Protein AF-A0A968D451-F1 (afdb_monomer)

Mean predicted aligned error: 7.47 Å

pLDDT: mean 92.35, std 4.15, range [74.88, 97.44]

Solvent-accessible surface area (backbone atoms only — not comparable to full-atom values): 7384 Å² total; per-residue (Å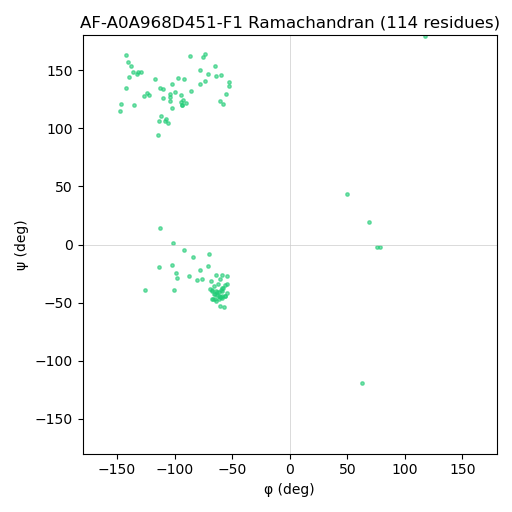²): 114,45,82,44,72,54,100,75,72,73,53,26,41,37,40,72,46,76,56,96,88,45,78,47,77,47,77,44,47,61,66,52,70,68,30,72,67,44,44,54,51,50,53,54,47,63,66,52,70,78,68,58,50,92,89,30,66,43,75,60,93,92,48,72,47,78,40,87,44,70,67,55,43,51,54,50,52,54,52,58,67,48,60,93,61,86,87,82,81,81,88,51,76,86,76,47,56,73,67,58,42,36,59,58,61,63,36,84,90,60,35,82,84,82,90,130

Secondary structure (DSSP, 8-state):
-EEE--SSS--EEEEEEEETTEEEEEEEEHHHHTSHHHHHHHHHHHHHHTTS-TT-EEEETTEEEE-SSHHHHHHHHHHHHHTTPPP---SSGGGS-HHHHIIIII-TTT--PPP-

Radius of gyration: 24.99 Å; Cα contacts (8 Å, |Δi|>4): 95; chains: 1; bounding box: 54×33×64 Å

Structure (mmCIF, N/CA/C/O backbone):
data_AF-A0A968D451-F1
#
_entry.id   AF-A0A968D451-F1
#
loop_
_atom_site.group_PDB
_atom_site.id
_atom_site.type_symbol
_atom_site.label_atom_id
_atom_site.label_alt_id
_atom_site.label_comp_id
_atom_site.label_asym_id
_atom_site.label_entity_id
_atom_site.label_seq_id
_atom_site.pdbx_PDB_ins_code
_atom_site.Cartn_x
_atom_site.Cartn_y
_atom_site.Cartn_z
_atom_site.occupancy
_atom_site.B_iso_or_equiv
_atom_site.auth_seq_id
_atom_site.auth_comp_id
_atom_site.auth_asym_id
_atom_site.auth_atom_id
_atom_site.pdbx_PDB_model_num
ATOM 1 N N . VAL A 1 1 ? 10.259 5.153 -24.701 1.00 85.31 1 VAL A N 1
ATOM 2 C CA . VAL A 1 1 ? 10.885 3.852 -24.371 1.00 85.31 1 VAL A CA 1
ATOM 3 C C . VAL A 1 1 ? 11.478 3.306 -25.651 1.00 85.31 1 VAL A C 1
ATOM 5 O O . VAL A 1 1 ? 10.770 3.319 -26.651 1.00 85.31 1 VAL A O 1
ATOM 8 N N . ALA A 1 2 ? 12.743 2.903 -25.638 1.00 88.56 2 ALA A N 1
ATOM 9 C CA . ALA A 1 2 ? 13.435 2.324 -26.787 1.00 88.56 2 ALA A CA 1
ATOM 10 C C . ALA A 1 2 ? 14.112 1.008 -26.382 1.00 88.56 2 ALA A C 1
ATOM 12 O O . ALA A 1 2 ? 14.515 0.857 -25.230 1.00 88.56 2 ALA A O 1
ATOM 13 N N . LEU A 1 3 ? 14.208 0.059 -27.314 1.00 88.62 3 LEU A N 1
ATOM 14 C CA . LEU A 1 3 ? 15.050 -1.125 -27.164 1.00 88.62 3 LEU A CA 1
ATOM 15 C C . LEU A 1 3 ? 16.397 -0.812 -27.809 1.00 88.62 3 LEU A C 1
ATOM 17 O O . LEU A 1 3 ? 16.451 -0.518 -29.001 1.00 88.62 3 LEU A O 1
ATOM 21 N N . GLU A 1 4 ? 17.464 -0.880 -27.027 1.00 88.81 4 GLU A N 1
ATOM 22 C CA . GLU A 1 4 ? 18.824 -0.654 -27.497 1.00 88.81 4 GLU A CA 1
ATOM 23 C C . GLU A 1 4 ? 19.613 -1.958 -27.431 1.00 88.81 4 GLU A C 1
ATOM 25 O O . GLU A 1 4 ? 19.554 -2.700 -26.449 1.00 88.81 4 GLU A O 1
ATOM 30 N N . THR A 1 5 ? 20.349 -2.238 -28.501 1.00 84.69 5 THR A N 1
ATOM 31 C CA . THR A 1 5 ? 21.298 -3.351 -28.594 1.00 84.69 5 THR A CA 1
ATOM 32 C C . THR A 1 5 ? 22.686 -2.732 -28.719 1.00 84.69 5 THR A C 1
ATOM 34 O O . THR A 1 5 ? 23.045 -2.311 -29.816 1.00 84.69 5 THR A O 1
ATOM 37 N N . PRO A 1 6 ? 23.417 -2.551 -27.604 1.00 80.31 6 PRO A N 1
ATOM 38 C CA . PRO A 1 6 ? 24.760 -1.985 -27.659 1.00 80.31 6 PRO A CA 1
ATOM 39 C C . PRO A 1 6 ? 25.712 -2.919 -28.421 1.00 80.31 6 PRO A C 1
ATOM 41 O O . PRO A 1 6 ? 25.505 -4.132 -28.440 1.00 80.31 6 PRO A O 1
ATOM 44 N N . ASP A 1 7 ? 26.76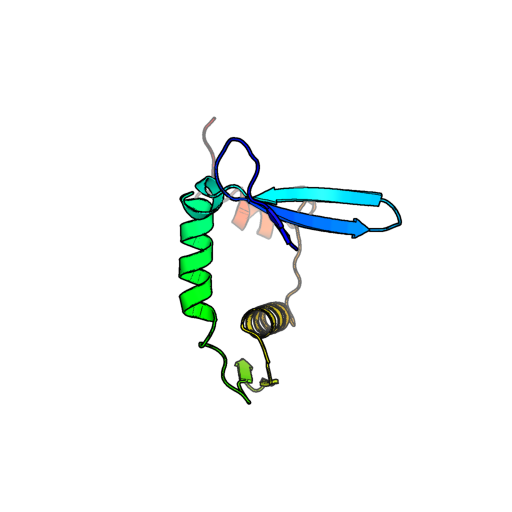2 -2.353 -29.025 1.00 79.12 7 ASP A N 1
ATOM 45 C CA . ASP A 1 7 ? 27.776 -3.109 -29.784 1.00 79.12 7 ASP A CA 1
ATOM 46 C C . ASP A 1 7 ? 28.478 -4.180 -28.926 1.00 79.12 7 ASP A C 1
ATOM 48 O O . ASP A 1 7 ? 28.945 -5.197 -29.438 1.00 79.12 7 ASP A O 1
ATOM 52 N N . GLU A 1 8 ? 28.518 -3.965 -27.608 1.00 74.88 8 GLU A N 1
ATOM 53 C CA . GLU A 1 8 ? 29.042 -4.895 -26.614 1.00 74.88 8 GLU A CA 1
ATOM 54 C C . GLU A 1 8 ? 28.070 -4.961 -25.418 1.00 74.88 8 GLU A C 1
ATOM 56 O O . GLU A 1 8 ? 27.787 -3.946 -24.775 1.00 74.88 8 GLU A O 1
ATOM 61 N N . GLY A 1 9 ? 27.533 -6.152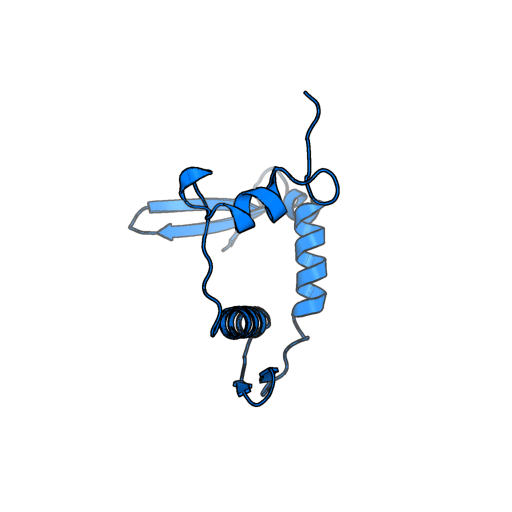 -25.123 1.00 75.06 9 GLY A N 1
ATOM 62 C CA . GLY A 1 9 ? 26.625 -6.400 -23.994 1.00 75.06 9 GLY A CA 1
ATOM 63 C C . GLY A 1 9 ? 25.218 -6.874 -24.378 1.00 75.06 9 GLY A C 1
ATOM 64 O O . GLY A 1 9 ? 24.889 -7.060 -25.547 1.00 75.06 9 GLY A O 1
ATOM 65 N N . ASP A 1 10 ? 24.386 -7.106 -23.360 1.00 85.56 10 ASP A N 1
ATOM 66 C CA . ASP A 1 10 ? 23.015 -7.587 -23.545 1.00 85.56 10 ASP A CA 1
ATOM 67 C C . ASP A 1 10 ? 22.057 -6.461 -23.982 1.00 85.56 10 ASP A C 1
ATOM 69 O O . ASP A 1 10 ? 22.225 -5.308 -23.564 1.00 85.56 10 ASP A O 1
ATOM 73 N N . PRO A 1 11 ? 20.992 -6.785 -24.744 1.00 88.94 11 PRO A N 1
ATOM 74 C CA . PRO A 1 11 ? 19.923 -5.843 -25.056 1.00 88.94 11 PRO A CA 1
ATOM 75 C C . PRO A 1 11 ? 19.332 -5.202 -23.795 1.00 88.94 11 PRO A C 1
ATOM 77 O O . PRO A 1 11 ? 19.084 -5.876 -22.788 1.00 88.94 11 PRO A O 1
ATOM 80 N N . GLN A 1 12 ? 19.048 -3.905 -23.872 1.00 92.62 12 GLN A N 1
ATOM 81 C CA . GLN A 1 12 ? 18.501 -3.125 -22.765 1.00 92.62 12 GLN A CA 1
ATOM 82 C C . GLN A 1 12 ? 17.304 -2.284 -23.202 1.00 92.62 12 GLN A C 1
ATOM 84 O O . GLN A 1 12 ? 17.226 -1.805 -24.332 1.00 92.62 12 GLN A O 1
ATOM 89 N N . ILE A 1 13 ? 16.368 -2.069 -22.281 1.00 95.00 13 ILE A N 1
ATOM 90 C CA . ILE A 1 13 ? 15.262 -1.133 -22.484 1.00 95.00 13 ILE A CA 1
ATOM 91 C C . ILE A 1 13 ? 15.648 0.210 -21.881 1.00 95.00 13 ILE A C 1
ATOM 93 O O . ILE A 1 13 ? 15.903 0.305 -20.684 1.00 95.00 13 ILE A O 1
ATOM 97 N N . VAL A 1 14 ? 15.635 1.261 -22.692 1.00 93.94 14 VAL A N 1
ATOM 98 C CA . VAL A 1 14 ? 15.942 2.623 -22.261 1.00 93.94 14 VAL A CA 1
ATOM 99 C C . VAL A 1 14 ? 14.663 3.440 -22.126 1.00 93.94 14 VAL A C 1
ATOM 101 O O . VAL A 1 14 ? 13.850 3.580 -23.047 1.00 93.94 14 VAL A O 1
ATOM 104 N N . ILE A 1 15 ? 14.470 3.984 -20.929 1.00 94.88 15 ILE A N 1
ATOM 105 C CA . ILE A 1 15 ? 13.322 4.796 -20.544 1.00 94.88 15 ILE A CA 1
ATOM 106 C C . ILE A 1 15 ? 13.813 6.218 -20.288 1.00 94.88 15 ILE A C 1
ATOM 108 O O . ILE A 1 15 ? 14.442 6.493 -19.268 1.00 94.88 15 ILE A O 1
ATOM 112 N N . GLY A 1 16 ? 13.502 7.125 -21.213 1.00 93.88 16 GLY A N 1
ATOM 113 C CA . GLY A 1 16 ? 13.622 8.564 -21.001 1.00 93.88 16 GLY A CA 1
ATOM 114 C C . GLY A 1 16 ? 12.364 9.112 -20.331 1.00 93.88 16 GLY A C 1
ATOM 115 O O . GLY A 1 16 ? 11.248 8.806 -20.756 1.00 93.88 16 GLY A O 1
ATOM 116 N N . ARG A 1 17 ? 12.541 9.920 -19.287 1.00 93.69 17 ARG A N 1
ATOM 117 C CA . ARG A 1 17 ? 11.483 10.684 -18.625 1.00 93.69 17 ARG A CA 1
ATOM 118 C C . ARG A 1 17 ? 11.892 12.148 -18.579 1.00 93.69 17 ARG A C 1
ATOM 120 O O . ARG A 1 17 ? 12.960 12.466 -18.067 1.00 93.69 17 ARG A O 1
ATOM 127 N N . GLU A 1 18 ? 11.016 13.025 -19.046 1.00 94.38 18 GLU A N 1
ATOM 128 C CA . GLU A 1 18 ? 11.153 14.466 -18.855 1.00 94.38 18 GLU A CA 1
ATOM 129 C C . GLU A 1 18 ? 10.175 14.930 -17.777 1.00 94.38 18 GLU A C 1
ATOM 131 O O . GLU A 1 18 ? 8.993 14.579 -17.798 1.00 94.38 18 GLU A O 1
ATOM 136 N N . HIS A 1 19 ? 10.668 15.679 -16.795 1.00 91.75 19 HIS A N 1
ATOM 137 C CA . HIS A 1 19 ? 9.834 16.236 -15.738 1.00 91.75 19 HIS A CA 1
ATOM 138 C C . HIS A 1 19 ? 10.380 17.597 -15.307 1.00 91.75 19 HIS A C 1
ATOM 140 O O . HIS A 1 19 ? 11.529 17.697 -14.882 1.00 91.75 19 HIS A O 1
ATOM 146 N N . HIS A 1 20 ? 9.562 18.647 -15.436 1.00 90.38 20 HIS A N 1
ATOM 147 C CA . HIS A 1 20 ? 9.956 20.044 -15.189 1.00 90.38 20 HIS A CA 1
ATOM 148 C C . HIS A 1 20 ? 11.260 20.456 -15.903 1.00 90.38 20 HIS A C 1
ATOM 150 O O . HIS A 1 20 ? 12.125 21.094 -15.309 1.00 90.38 20 HIS A O 1
ATOM 156 N N . GLY A 1 21 ? 11.422 20.060 -17.170 1.00 91.44 21 GLY A N 1
ATOM 157 C CA . GLY A 1 21 ? 12.603 20.379 -17.981 1.00 91.44 21 GLY A CA 1
ATOM 158 C C . GLY A 1 21 ? 13.862 19.570 -17.645 1.00 91.44 21 GLY A C 1
ATOM 159 O O . GLY A 1 21 ? 14.875 19.721 -18.321 1.00 91.44 21 GLY A O 1
ATOM 160 N N . VAL A 1 22 ? 13.820 18.690 -16.639 1.00 92.00 22 VAL A N 1
ATOM 161 C CA . VAL A 1 22 ? 14.900 17.736 -16.363 1.00 92.00 22 VAL A CA 1
ATOM 162 C C . VAL A 1 22 ? 14.632 16.452 -17.134 1.00 92.00 22 VAL A C 1
ATOM 164 O O . VAL A 1 22 ? 13.604 15.801 -16.931 1.00 92.00 22 VAL A O 1
ATOM 167 N N . GLN A 1 23 ? 15.576 16.072 -17.992 1.00 92.19 23 GLN A N 1
ATOM 168 C CA . GLN A 1 23 ? 15.566 14.788 -18.682 1.00 92.19 23 GLN A CA 1
ATOM 169 C C . GLN A 1 23 ? 16.373 13.766 -17.881 1.00 92.19 23 GLN A C 1
ATOM 171 O O . GLN A 1 23 ? 17.541 13.981 -17.564 1.00 92.19 23 GLN A O 1
ATOM 176 N N . ALA A 1 24 ? 15.737 12.649 -17.544 1.00 92.62 24 ALA A N 1
ATOM 177 C CA . ALA A 1 24 ? 16.358 11.525 -16.866 1.00 92.62 24 ALA A CA 1
ATOM 178 C C . ALA A 1 24 ? 16.187 10.265 -17.709 1.00 92.62 24 ALA A C 1
ATOM 180 O O . ALA A 1 24 ? 15.070 9.902 -18.081 1.00 92.62 24 ALA A O 1
ATOM 181 N N . THR A 1 25 ? 17.292 9.573 -17.956 1.00 93.06 25 THR A N 1
ATOM 182 C CA . THR A 1 25 ? 17.301 8.308 -18.689 1.00 93.06 25 THR A CA 1
ATOM 183 C C . THR A 1 25 ? 17.633 7.170 -17.734 1.00 93.06 25 THR A C 1
ATOM 185 O O . THR A 1 25 ? 18.556 7.273 -16.927 1.00 93.06 25 THR A O 1
ATOM 188 N N . LYS A 1 26 ? 16.865 6.083 -17.805 1.00 93.12 26 LYS A N 1
ATOM 189 C CA . LYS A 1 26 ? 17.108 4.839 -17.068 1.00 93.12 26 LYS A CA 1
ATOM 190 C C . LYS A 1 26 ? 17.190 3.673 -18.041 1.00 93.12 26 LYS A C 1
ATOM 192 O O . LYS A 1 26 ? 16.278 3.491 -18.843 1.00 93.12 26 LYS A O 1
ATOM 197 N N . SER A 1 27 ? 18.236 2.867 -17.908 1.00 92.50 27 SER A N 1
ATOM 198 C CA . SER A 1 27 ? 18.405 1.627 -18.665 1.00 92.50 27 SER A CA 1
ATOM 199 C C . SER A 1 27 ? 18.006 0.428 -17.808 1.00 92.50 27 SER A C 1
ATOM 201 O O . SER A 1 27 ? 18.417 0.313 -16.653 1.00 92.50 27 SER A O 1
ATOM 203 N N . LEU A 1 28 ? 17.186 -0.455 -18.368 1.00 93.62 28 LEU A N 1
ATOM 204 C CA . LEU A 1 28 ? 16.775 -1.724 -17.782 1.00 93.62 28 LEU A CA 1
ATOM 205 C C . LEU A 1 28 ? 17.458 -2.854 -18.551 1.00 93.62 28 LEU A C 1
ATOM 207 O O . LEU A 1 28 ? 17.092 -3.155 -19.688 1.00 93.62 28 LEU A O 1
ATOM 211 N N . HIS A 1 29 ? 18.458 -3.467 -17.925 1.00 92.75 29 HIS A N 1
ATOM 212 C CA . HIS A 1 29 ? 19.173 -4.613 -18.484 1.00 92.75 29 HIS A CA 1
ATOM 213 C C . HIS A 1 29 ? 18.340 -5.893 -18.394 1.00 92.75 29 HIS A C 1
ATOM 215 O O . HIS A 1 29 ? 17.439 -6.005 -17.564 1.00 92.75 29 HIS A O 1
ATOM 221 N N . GLN A 1 30 ? 18.694 -6.911 -19.181 1.00 90.50 30 GLN A N 1
ATOM 222 C CA . GLN A 1 30 ? 18.033 -8.219 -19.121 1.00 90.50 30 GLN A CA 1
ATOM 223 C C . GLN A 1 30 ? 18.034 -8.833 -17.706 1.00 90.50 30 GLN A C 1
ATOM 225 O O . GLN A 1 30 ? 17.067 -9.485 -17.309 1.00 90.50 30 GLN A O 1
ATOM 230 N N . SER A 1 31 ? 19.089 -8.592 -16.924 1.00 92.44 31 SER A N 1
ATOM 231 C CA . SER A 1 31 ? 19.209 -9.057 -15.538 1.00 92.44 31 SER A CA 1
ATOM 232 C C . SER A 1 31 ? 18.109 -8.522 -14.616 1.00 92.44 31 SER A C 1
ATOM 234 O O . SER A 1 31 ? 17.702 -9.238 -13.706 1.00 92.44 31 SER A O 1
ATOM 236 N N . PHE A 1 32 ? 17.570 -7.326 -14.880 1.00 94.06 32 PHE A N 1
ATOM 237 C CA . PHE A 1 32 ? 16.447 -6.762 -14.126 1.00 94.06 32 PHE A CA 1
ATOM 238 C C . PHE A 1 32 ? 15.213 -7.667 -14.208 1.00 94.06 32 PHE A C 1
ATOM 240 O O . PHE A 1 32 ? 14.615 -7.989 -13.192 1.00 94.06 32 PHE A O 1
ATOM 247 N N . PHE A 1 33 ? 14.879 -8.160 -15.403 1.00 93.25 33 PHE A N 1
ATOM 248 C CA . PHE A 1 33 ? 13.713 -9.026 -15.614 1.00 93.25 33 PHE A CA 1
ATOM 249 C C . PHE A 1 33 ? 13.883 -10.430 -15.019 1.00 93.25 33 PHE A C 1
ATOM 251 O O . PHE A 1 33 ? 12.908 -11.151 -14.815 1.00 93.25 33 PHE A O 1
ATOM 258 N N . ARG A 1 34 ? 15.128 -10.832 -14.748 1.00 93.44 34 ARG A N 1
ATOM 259 C CA . ARG A 1 34 ? 15.454 -12.087 -14.060 1.00 93.44 34 ARG A CA 1
ATOM 260 C C . ARG A 1 34 ? 15.572 -11.915 -12.546 1.00 93.44 34 ARG A C 1
ATOM 262 O O . ARG A 1 34 ? 15.791 -12.909 -11.860 1.00 93.44 34 ARG A O 1
ATOM 269 N N . SER A 1 35 ? 15.471 -10.690 -12.031 1.00 96.50 35 SER A N 1
ATOM 270 C CA . SER A 1 35 ? 15.604 -10.440 -10.601 1.00 96.50 35 SER A CA 1
ATOM 271 C C . SER A 1 35 ? 14.382 -10.981 -9.842 1.00 96.50 35 SER A C 1
ATOM 273 O O . SER A 1 35 ? 13.266 -10.941 -10.376 1.00 96.50 35 SER A O 1
ATOM 275 N N . PRO A 1 36 ? 14.558 -11.463 -8.597 1.00 97.31 36 PRO A N 1
ATOM 276 C CA . PRO A 1 36 ? 13.444 -11.935 -7.774 1.00 97.31 36 PRO A CA 1
ATOM 277 C C . PRO A 1 36 ? 12.352 -10.875 -7.578 1.00 97.31 36 PRO A C 1
ATOM 279 O O . PRO A 1 36 ? 11.165 -11.191 -7.542 1.00 97.31 36 PRO A O 1
ATOM 282 N N . GLU A 1 37 ? 12.737 -9.602 -7.485 1.00 96.94 37 GLU A N 1
ATOM 283 C CA . GLU A 1 37 ? 11.811 -8.487 -7.292 1.00 96.94 37 GLU A CA 1
ATOM 284 C C . GLU A 1 37 ? 10.917 -8.285 -8.516 1.00 96.94 37 GLU A C 1
ATOM 286 O O . GLU A 1 37 ? 9.699 -8.165 -8.372 1.00 96.94 37 GLU A O 1
ATOM 291 N N . TYR A 1 38 ? 11.494 -8.274 -9.724 1.00 96.50 38 TYR A N 1
ATOM 292 C CA . TYR A 1 38 ? 10.698 -8.143 -10.942 1.00 96.50 38 TYR A CA 1
ATOM 293 C C . TYR A 1 38 ? 9.795 -9.355 -11.148 1.00 96.50 38 TYR A C 1
ATOM 295 O O . TYR A 1 38 ? 8.625 -9.183 -11.481 1.00 96.50 38 TYR A O 1
ATOM 303 N N . GLN A 1 39 ? 10.309 -10.566 -10.915 1.00 97.44 39 GLN A N 1
ATOM 304 C CA . GLN A 1 39 ? 9.507 -11.786 -11.012 1.00 97.44 39 GLN A CA 1
ATOM 305 C C . GLN A 1 39 ? 8.285 -11.711 -10.097 1.00 97.44 39 GLN A C 1
ATOM 307 O O . GLN A 1 39 ? 7.172 -11.960 -10.553 1.00 97.44 39 GLN A O 1
ATOM 312 N N . ARG A 1 40 ? 8.457 -11.242 -8.855 1.00 97.12 40 ARG A N 1
ATOM 313 C CA . ARG A 1 40 ? 7.334 -11.080 -7.931 1.00 97.12 40 ARG A CA 1
ATOM 314 C C . ARG A 1 40 ? 6.308 -10.051 -8.408 1.00 97.12 40 ARG A C 1
ATOM 316 O O . ARG A 1 40 ? 5.107 -10.267 -8.259 1.00 97.12 40 ARG A O 1
ATOM 323 N N . ILE A 1 41 ? 6.764 -8.939 -8.986 1.00 96.56 41 ILE A N 1
ATOM 324 C CA . ILE A 1 41 ? 5.878 -7.927 -9.581 1.00 96.56 41 ILE A CA 1
ATOM 325 C C . ILE A 1 41 ? 5.125 -8.512 -10.782 1.00 96.56 41 ILE A C 1
ATOM 327 O O . ILE A 1 41 ? 3.930 -8.267 -10.928 1.00 96.56 41 ILE A O 1
ATOM 331 N N . ALA A 1 42 ? 5.804 -9.284 -11.631 1.00 96.00 42 ALA A N 1
ATOM 332 C CA . ALA A 1 42 ? 5.220 -9.891 -12.820 1.00 96.00 42 ALA A CA 1
ATOM 333 C C . ALA A 1 42 ? 4.173 -10.962 -12.476 1.00 96.00 42 ALA A C 1
ATOM 335 O O . ALA A 1 42 ? 3.128 -10.995 -13.119 1.00 96.00 42 ALA A O 1
ATOM 336 N N . GLU A 1 43 ? 4.418 -11.782 -11.450 1.00 95.38 43 GLU A N 1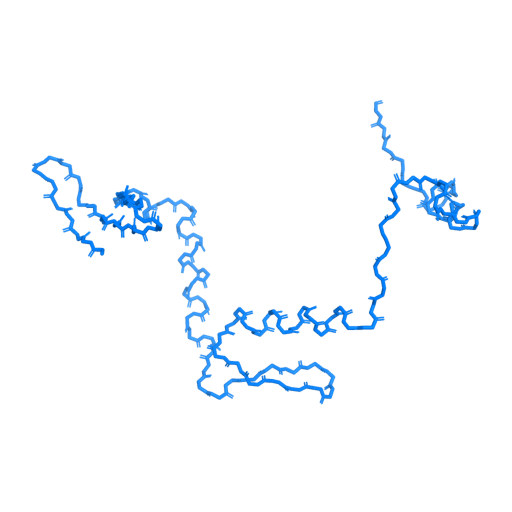
ATOM 337 C CA . GLU A 1 43 ? 3.448 -12.752 -10.919 1.00 95.38 43 GLU A CA 1
ATOM 338 C C . GLU A 1 43 ? 2.148 -12.061 -10.497 1.00 95.38 43 GLU A C 1
ATOM 340 O O . GLU A 1 43 ? 1.075 -12.387 -10.998 1.00 95.38 43 GLU A O 1
ATOM 345 N N . ILE A 1 44 ? 2.253 -11.040 -9.642 1.00 94.25 44 ILE A N 1
ATOM 346 C CA . ILE A 1 44 ? 1.092 -10.272 -9.174 1.00 94.25 44 ILE A CA 1
ATOM 347 C C . ILE A 1 44 ? 0.416 -9.558 -10.352 1.00 94.25 44 ILE A C 1
ATOM 349 O O . ILE A 1 44 ? -0.807 -9.530 -10.454 1.00 94.25 44 ILE A O 1
ATOM 353 N N . GLY A 1 45 ? 1.202 -8.998 -11.274 1.00 92.75 45 GLY A N 1
ATOM 354 C CA . GLY A 1 45 ? 0.681 -8.355 -12.476 1.00 92.75 45 GLY A CA 1
ATOM 355 C C . GLY A 1 45 ? -0.127 -9.311 -13.354 1.00 92.75 45 GLY A C 1
ATOM 356 O O . GLY A 1 45 ? -1.164 -8.912 -13.875 1.00 92.75 45 GLY A O 1
ATOM 357 N N . ALA A 1 46 ? 0.309 -10.566 -13.489 1.00 91.94 46 ALA A N 1
ATOM 358 C CA . ALA A 1 46 ? -0.408 -11.591 -14.240 1.00 91.94 46 ALA A CA 1
ATOM 359 C C . ALA A 1 46 ? -1.729 -11.986 -13.565 1.00 91.94 46 ALA A C 1
ATOM 361 O O . ALA A 1 46 ? -2.729 -12.144 -14.258 1.00 91.94 46 ALA A O 1
ATOM 362 N N . GLU A 1 47 ? -1.754 -12.087 -12.234 1.00 90.38 47 GLU A N 1
ATOM 363 C CA . GLU A 1 47 ? -2.985 -12.350 -11.476 1.00 90.38 47 GLU A CA 1
ATOM 364 C C . GLU A 1 47 ? -3.997 -11.198 -11.581 1.00 90.38 47 GLU A C 1
ATOM 366 O O . GLU A 1 47 ? -5.201 -11.435 -11.631 1.00 90.38 47 GLU A O 1
ATOM 371 N N . LEU A 1 48 ? -3.526 -9.947 -11.634 1.00 89.38 48 LEU A N 1
ATOM 372 C CA . LEU A 1 48 ? -4.394 -8.764 -11.636 1.00 89.38 48 LEU A CA 1
ATOM 373 C C . LEU A 1 48 ? -4.876 -8.331 -13.027 1.00 89.38 48 LEU A C 1
ATOM 375 O O . LEU A 1 48 ? -5.928 -7.700 -13.118 1.00 89.38 48 LEU A O 1
ATOM 379 N N . LYS A 1 49 ? -4.118 -8.619 -14.094 1.00 83.75 49 LYS A N 1
ATOM 380 C CA . LYS A 1 49 ? -4.344 -8.064 -15.442 1.00 83.75 49 LYS A CA 1
ATOM 381 C C . LYS A 1 49 ? -5.761 -8.293 -15.971 1.00 83.75 49 LYS A C 1
ATOM 383 O O . LYS A 1 49 ? -6.332 -7.376 -16.551 1.00 83.75 49 LYS A O 1
ATOM 388 N N . ASP A 1 50 ? -6.303 -9.485 -15.749 1.00 85.19 50 ASP A N 1
ATOM 389 C CA . ASP A 1 50 ? -7.607 -9.900 -16.278 1.00 85.19 50 ASP A CA 1
ATOM 390 C C . ASP A 1 50 ? -8.647 -10.093 -15.156 1.00 85.19 50 ASP A C 1
ATOM 392 O O . ASP A 1 50 ? -9.699 -10.686 -15.365 1.00 85.19 50 ASP A O 1
ATOM 396 N N . LEU A 1 51 ? -8.354 -9.601 -13.945 1.00 87.31 51 LEU A N 1
ATOM 397 C CA . LEU A 1 51 ? -9.247 -9.737 -12.792 1.00 87.31 51 LEU A CA 1
ATOM 398 C C . LEU A 1 51 ? -10.442 -8.772 -12.855 1.00 87.31 51 LEU A C 1
ATOM 400 O O . LEU A 1 51 ? -11.501 -9.066 -12.304 1.00 87.31 51 LEU A O 1
ATOM 404 N N . ILE A 1 52 ? -10.265 -7.605 -13.481 1.00 89.50 52 ILE A N 1
ATOM 405 C CA . ILE A 1 52 ? -11.285 -6.555 -13.570 1.00 89.50 52 ILE A CA 1
ATOM 406 C C . ILE A 1 52 ? -11.830 -6.517 -14.992 1.00 89.50 52 ILE A C 1
ATOM 408 O O . ILE A 1 52 ? -11.153 -6.096 -15.928 1.00 89.50 52 ILE A O 1
ATOM 412 N N . GLU A 1 53 ? -13.067 -6.975 -15.136 1.00 88.94 53 GLU A N 1
ATOM 413 C CA . GLU A 1 53 ? -13.794 -6.982 -16.399 1.00 88.94 53 GLU A CA 1
ATOM 414 C C . GLU A 1 53 ? -14.529 -5.649 -16.634 1.00 88.94 53 GLU A C 1
ATOM 416 O O . GLU A 1 53 ? -14.767 -4.882 -15.693 1.00 88.94 53 GLU A O 1
ATOM 421 N N . PRO A 1 54 ? -14.935 -5.352 -17.883 1.00 87.69 54 PRO A N 1
ATOM 422 C CA . PRO A 1 54 ? -15.820 -4.228 -18.156 1.00 87.69 54 PRO A CA 1
ATOM 423 C C . PRO A 1 54 ? -17.083 -4.297 -17.290 1.00 87.69 54 PRO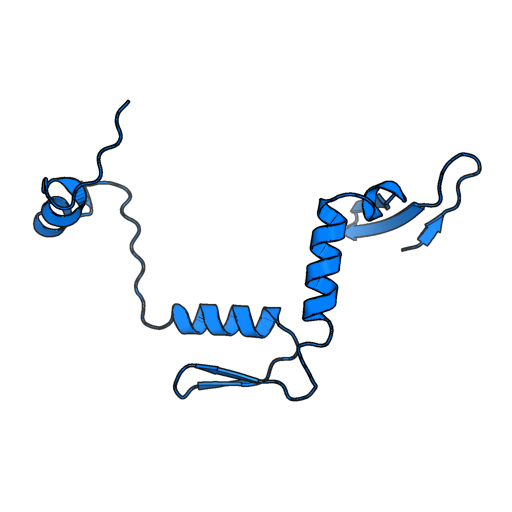 A C 1
ATOM 425 O O . PRO A 1 54 ? -17.693 -5.356 -17.160 1.00 87.69 54 PRO A O 1
ATOM 428 N N . SER A 1 55 ? -17.483 -3.157 -16.722 1.00 90.94 55 SER A N 1
ATOM 429 C CA . SER A 1 55 ? -18.617 -3.047 -15.786 1.00 90.94 55 SER A CA 1
ATOM 430 C C . SER A 1 55 ? -18.401 -3.700 -14.413 1.00 90.94 55 SER A C 1
ATOM 432 O O . SER A 1 55 ? -19.369 -3.942 -13.690 1.00 90.94 55 SER A O 1
ATOM 434 N N . ALA A 1 56 ? -17.148 -3.949 -14.021 1.00 94.75 56 ALA A N 1
ATOM 435 C CA . ALA A 1 56 ? -16.822 -4.314 -12.651 1.00 94.75 56 ALA A CA 1
ATOM 436 C C . ALA A 1 56 ? -17.233 -3.218 -11.657 1.00 94.75 56 ALA A C 1
ATOM 438 O O . ALA A 1 56 ? -17.141 -2.016 -11.917 1.00 94.75 56 ALA A O 1
ATOM 439 N N . TYR A 1 57 ? -17.649 -3.655 -10.474 1.00 95.38 57 TYR A N 1
ATOM 440 C CA . TYR A 1 57 ? -18.014 -2.780 -9.373 1.00 95.38 57 TYR A CA 1
ATOM 441 C C . TYR A 1 57 ? -17.517 -3.349 -8.048 1.00 95.38 57 TYR A C 1
ATOM 443 O O . TYR A 1 57 ? -17.304 -4.552 -7.887 1.00 95.38 57 TYR A O 1
ATOM 451 N N . VAL A 1 58 ? -17.364 -2.466 -7.069 1.00 96.44 58 VAL A N 1
ATOM 452 C CA . VAL A 1 58 ? -17.032 -2.796 -5.687 1.00 96.44 58 VAL A CA 1
ATOM 453 C C . VAL A 1 58 ? -18.176 -2.362 -4.775 1.00 96.44 58 VAL A C 1
ATOM 455 O O . VAL A 1 58 ? -18.812 -1.332 -4.999 1.00 96.44 58 VAL A O 1
ATOM 458 N N . THR A 1 59 ? -18.469 -3.155 -3.744 1.00 95.88 59 THR A N 1
ATOM 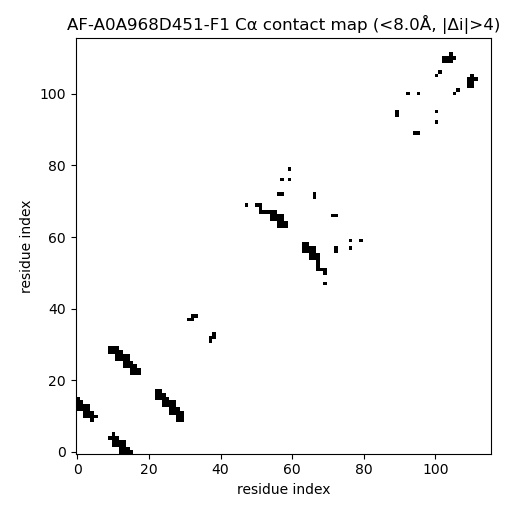459 C CA . THR A 1 59 ? -19.553 -2.871 -2.795 1.00 95.88 59 THR A CA 1
ATOM 460 C C . THR A 1 59 ? -19.096 -3.028 -1.351 1.00 95.88 59 THR A C 1
ATOM 462 O O . THR A 1 59 ? -18.244 -3.858 -1.028 1.00 95.88 59 THR A O 1
ATOM 465 N N . ARG A 1 60 ? -19.666 -2.206 -0.467 1.00 95.12 60 ARG A N 1
ATOM 466 C CA . ARG A 1 60 ? -19.492 -2.297 0.981 1.00 95.12 60 ARG A CA 1
ATOM 467 C C . ARG A 1 60 ? -20.771 -1.848 1.674 1.00 95.12 60 ARG A C 1
ATOM 469 O O . ARG A 1 60 ? -21.142 -0.677 1.622 1.00 95.12 60 ARG A O 1
ATOM 476 N N . GLY A 1 61 ? -21.423 -2.779 2.366 1.00 90.94 61 GLY A N 1
ATOM 477 C CA . GLY A 1 61 ? -22.732 -2.523 2.965 1.00 90.94 61 GLY A CA 1
ATOM 478 C C . GLY A 1 61 ? -23.765 -2.219 1.881 1.00 90.94 61 GLY A C 1
ATOM 479 O O . GLY A 1 61 ? -23.990 -3.051 1.011 1.00 90.94 61 GLY A O 1
ATOM 480 N N . ASN A 1 62 ? -24.355 -1.023 1.929 1.00 92.50 62 ASN A N 1
ATOM 481 C CA . ASN A 1 62 ? -25.370 -0.576 0.967 1.00 92.50 62 ASN A CA 1
ATOM 482 C C . ASN A 1 62 ? -24.810 0.371 -0.112 1.00 92.50 62 ASN A C 1
ATOM 484 O O . ASN A 1 62 ? -25.573 0.864 -0.937 1.00 92.50 62 ASN A O 1
ATOM 488 N N . GLU A 1 63 ? -23.507 0.671 -0.089 1.00 94.38 63 GLU A N 1
ATOM 489 C CA . GLU A 1 63 ? -22.856 1.519 -1.092 1.00 94.38 63 GLU A CA 1
ATOM 490 C C . GLU A 1 63 ? -22.182 0.649 -2.169 1.00 94.38 63 GLU A C 1
ATOM 492 O O . GLU A 1 63 ? -21.614 -0.410 -1.875 1.00 94.38 63 GLU A O 1
ATOM 497 N N . GLN A 1 64 ? -22.230 1.110 -3.419 1.00 96.31 64 GLN A N 1
ATOM 498 C CA . GLN A 1 64 ? -21.582 0.492 -4.577 1.00 96.31 64 GLN A CA 1
ATOM 499 C C . GLN A 1 64 ? -20.900 1.571 -5.422 1.00 96.31 64 GLN A C 1
ATOM 501 O O . GLN A 1 64 ? -21.383 2.704 -5.492 1.00 96.31 64 GLN A O 1
ATOM 506 N N . ARG A 1 65 ? -19.790 1.209 -6.069 1.00 95.81 65 ARG A N 1
ATOM 507 C CA . ARG A 1 65 ? -19.095 2.045 -7.047 1.00 95.81 65 ARG A CA 1
ATOM 508 C C . ARG A 1 65 ? -18.555 1.194 -8.194 1.00 95.81 65 ARG A C 1
ATOM 510 O O . ARG A 1 65 ? -17.931 0.167 -7.943 1.00 95.81 65 ARG A O 1
ATOM 517 N N . ASP A 1 66 ? -18.761 1.655 -9.420 1.00 96.50 66 ASP A N 1
ATOM 518 C CA . ASP A 1 66 ? -18.143 1.070 -10.612 1.00 96.50 66 ASP A CA 1
ATOM 519 C C . ASP A 1 66 ? -16.656 1.435 -10.657 1.00 96.50 66 ASP A C 1
ATOM 521 O O . ASP A 1 66 ? -16.279 2.548 -10.277 1.00 96.50 66 ASP A O 1
ATOM 525 N N . VAL A 1 67 ? -15.812 0.494 -11.076 1.00 95.06 67 VAL A N 1
ATOM 526 C CA . VAL A 1 67 ? -14.351 0.637 -11.050 1.00 95.06 67 VAL A CA 1
ATOM 527 C C . VAL A 1 67 ? -13.723 0.060 -12.307 1.00 95.06 67 VAL A C 1
ATOM 529 O O . VAL A 1 67 ? -14.160 -0.967 -12.821 1.00 95.06 67 VAL A O 1
ATOM 532 N N . GLU A 1 68 ? -12.654 0.698 -12.774 1.00 92.12 68 GLU A N 1
ATOM 533 C CA . GLU A 1 68 ? -11.928 0.251 -13.971 1.00 92.12 68 GLU A CA 1
ATOM 534 C C . GLU A 1 68 ? -10.630 -0.484 -13.627 1.00 92.12 68 GLU A C 1
ATOM 536 O O . GLU A 1 68 ? -10.063 -1.194 -14.457 1.00 92.12 68 GLU A O 1
ATOM 541 N N . THR A 1 69 ? -10.136 -0.330 -12.395 1.00 91.56 69 THR A N 1
ATOM 542 C CA . THR A 1 69 ? -8.892 -0.963 -11.948 1.00 91.56 69 THR A CA 1
ATOM 543 C C . THR A 1 69 ? -9.015 -1.528 -10.541 1.00 91.56 69 THR A C 1
ATOM 545 O O . THR A 1 69 ? -9.762 -1.027 -9.699 1.00 91.56 69 THR A O 1
ATOM 548 N N . PHE A 1 70 ? -8.203 -2.544 -10.246 1.00 91.50 70 PHE A N 1
ATOM 549 C CA . PHE A 1 70 ? -8.149 -3.125 -8.907 1.00 91.50 70 PHE A CA 1
ATOM 550 C C . PHE A 1 70 ? -7.669 -2.110 -7.853 1.00 91.50 70 PHE A C 1
ATOM 552 O O . PHE A 1 70 ? -8.156 -2.113 -6.725 1.00 91.50 70 PHE A O 1
ATOM 559 N N . SER A 1 71 ? -6.757 -1.200 -8.226 1.00 92.62 71 SER A N 1
ATOM 560 C CA . SER A 1 71 ? -6.288 -0.129 -7.332 1.00 92.62 71 SER A CA 1
ATOM 561 C C . SER A 1 71 ? -7.434 0.787 -6.909 1.00 92.62 71 SER A C 1
ATOM 563 O O . SER A 1 71 ? -7.567 1.081 -5.727 1.00 92.62 71 SER A O 1
ATOM 565 N N . GLU A 1 72 ? -8.301 1.176 -7.849 1.00 94.38 72 GLU A N 1
ATOM 566 C CA . GLU A 1 72 ? -9.461 2.022 -7.556 1.00 94.38 72 GLU A CA 1
ATOM 567 C C . GLU A 1 72 ? -10.429 1.346 -6.574 1.00 94.38 72 GLU A C 1
ATOM 569 O O . GLU A 1 72 ? -10.924 1.987 -5.644 1.00 94.38 72 GLU A O 1
ATOM 574 N N . ALA A 1 73 ? -10.660 0.040 -6.737 1.00 94.50 73 ALA A N 1
ATOM 575 C CA . ALA A 1 73 ? -11.491 -0.736 -5.822 1.00 94.50 73 ALA A CA 1
ATOM 576 C C . ALA A 1 73 ? -10.928 -0.732 -4.392 1.00 94.50 73 ALA A C 1
ATOM 578 O O . ALA A 1 73 ? -11.671 -0.517 -3.430 1.00 94.50 73 ALA A O 1
ATOM 579 N N . ILE A 1 74 ? -9.614 -0.940 -4.247 1.00 95.06 74 ILE A N 1
ATOM 580 C CA . ILE A 1 74 ? -8.931 -0.917 -2.948 1.00 95.06 74 ILE A CA 1
ATOM 581 C C . ILE A 1 74 ? -8.981 0.477 -2.325 1.00 95.06 74 ILE A C 1
ATOM 583 O O . ILE A 1 74 ? -9.334 0.599 -1.150 1.00 95.06 74 ILE A O 1
ATOM 587 N N . ASP A 1 75 ? -8.679 1.522 -3.093 1.00 96.44 75 ASP A N 1
ATOM 588 C CA . ASP A 1 75 ? -8.707 2.900 -2.604 1.00 96.44 75 ASP A CA 1
ATOM 589 C C . ASP A 1 75 ? -10.105 3.267 -2.096 1.00 96.44 75 ASP A C 1
ATOM 591 O O . ASP A 1 75 ? -10.254 3.745 -0.966 1.00 96.44 75 ASP A O 1
ATOM 595 N N . TRP A 1 76 ? -11.148 2.928 -2.862 1.00 96.81 76 TRP A N 1
ATOM 596 C CA . TRP A 1 76 ? -12.528 3.142 -2.440 1.00 96.81 76 TRP A CA 1
ATOM 597 C C . TRP A 1 76 ? -12.867 2.365 -1.165 1.00 96.81 76 TRP A C 1
ATOM 599 O O . TRP A 1 76 ? -13.404 2.947 -0.222 1.00 96.81 76 TRP A O 1
ATOM 609 N N . LEU A 1 77 ? -12.520 1.077 -1.073 1.00 96.56 77 LEU A N 1
ATOM 610 C CA . LEU A 1 77 ? -12.767 0.276 0.132 1.00 96.56 77 LEU A CA 1
ATOM 611 C C . LEU A 1 77 ? -12.076 0.862 1.368 1.00 96.56 77 LEU A C 1
ATOM 613 O O . LEU A 1 77 ? -12.671 0.892 2.449 1.00 96.56 77 LEU A O 1
ATOM 617 N N . MET A 1 78 ? -10.848 1.359 1.217 1.00 95.31 78 MET A N 1
ATOM 618 C CA . MET A 1 78 ? -10.086 1.982 2.300 1.00 95.31 78 MET A CA 1
ATOM 619 C C . MET A 1 78 ? -10.687 3.321 2.735 1.00 95.31 78 MET A C 1
ATOM 621 O O . MET A 1 78 ? -10.715 3.620 3.932 1.00 95.31 78 MET A O 1
ATOM 625 N N . GLU A 1 79 ? -11.196 4.122 1.802 1.00 94.38 79 GLU A N 1
ATOM 626 C CA . GLU A 1 79 ? -11.943 5.342 2.114 1.00 94.38 79 GLU A CA 1
ATOM 627 C C . GLU A 1 79 ? -13.235 5.027 2.860 1.00 94.38 79 GLU A C 1
ATOM 629 O O . GLU A 1 79 ? -13.484 5.596 3.926 1.00 94.38 79 GLU A O 1
ATOM 634 N N . GLN A 1 80 ? -14.018 4.066 2.358 1.00 94.75 80 GLN A N 1
ATOM 635 C CA . GLN A 1 80 ? -15.218 3.614 3.048 1.00 94.75 80 GLN A CA 1
ATOM 636 C C . GLN A 1 80 ? -14.872 3.141 4.461 1.00 94.75 80 GLN A C 1
ATOM 638 O O . GLN A 1 80 ? -15.578 3.479 5.412 1.00 94.75 80 GLN A O 1
ATOM 643 N N . ALA A 1 81 ? -13.798 2.363 4.630 1.00 92.31 81 ALA A N 1
ATOM 644 C CA . ALA A 1 81 ? -13.381 1.847 5.931 1.00 92.31 81 ALA A CA 1
ATOM 645 C C . ALA A 1 81 ? -13.119 2.960 6.948 1.00 92.31 81 ALA A C 1
ATOM 647 O O . ALA A 1 81 ? -13.494 2.812 8.109 1.00 92.31 81 ALA A O 1
ATOM 648 N N . LYS A 1 82 ? -12.545 4.082 6.506 1.00 92.88 82 LYS A N 1
ATOM 649 C CA . LYS A 1 82 ? -12.246 5.245 7.350 1.00 92.88 82 LYS A CA 1
ATOM 650 C C . LYS A 1 82 ? -13.470 6.112 7.653 1.00 92.88 82 LYS A C 1
ATOM 652 O O . LYS A 1 82 ? -13.438 6.846 8.641 1.00 92.88 82 LYS A O 1
ATOM 657 N N . LYS A 1 83 ? -14.536 6.061 6.842 1.00 91.88 83 LYS A N 1
ATOM 658 C CA . LYS A 1 83 ? -15.746 6.866 7.080 1.00 91.88 83 LYS A CA 1
ATOM 659 C C . LYS A 1 83 ? -16.297 6.608 8.487 1.00 91.88 83 LYS A C 1
ATOM 661 O O . LYS A 1 83 ? -16.494 5.467 8.894 1.00 91.88 83 LYS A O 1
ATOM 666 N N . GLY A 1 84 ? -16.551 7.690 9.222 1.00 90.44 84 GLY A N 1
ATOM 667 C CA . GLY A 1 84 ? -17.100 7.646 10.580 1.00 90.44 84 GLY A CA 1
ATOM 668 C C . GLY A 1 84 ? -16.096 7.293 11.683 1.00 90.44 84 GLY A C 1
ATOM 669 O O . GLY A 1 84 ? -16.475 7.309 12.850 1.00 90.44 84 GLY A O 1
ATOM 670 N N . GLN A 1 85 ? -14.831 7.011 11.355 1.00 92.81 85 GLN A N 1
ATOM 671 C CA . GLN A 1 85 ? -13.797 6.757 12.357 1.00 92.81 85 GLN A CA 1
ATOM 672 C C . GLN A 1 85 ? -13.020 8.036 12.681 1.00 92.81 85 GLN A C 1
ATOM 674 O O . GLN A 1 85 ? -12.485 8.700 11.793 1.00 92.81 85 GLN A O 1
ATOM 679 N N . SER A 1 86 ? -12.899 8.353 13.969 1.00 92.56 86 SER A N 1
ATOM 680 C CA . SER A 1 86 ? -11.949 9.349 14.465 1.00 92.56 86 SER A CA 1
ATOM 681 C C . SER A 1 86 ? -10.656 8.656 14.883 1.00 92.56 86 SER A C 1
ATOM 683 O O . SER A 1 86 ? -10.667 7.813 15.779 1.00 92.56 86 SER A O 1
ATOM 685 N N . ILE A 1 87 ? -9.536 9.018 14.260 1.00 91.62 87 ILE A N 1
ATOM 686 C CA . ILE A 1 87 ? -8.222 8.461 14.596 1.00 91.62 87 ILE A CA 1
ATOM 687 C C . ILE A 1 87 ? -7.461 9.478 15.448 1.00 91.62 87 ILE A C 1
ATOM 689 O O . ILE A 1 87 ? -7.133 10.563 14.970 1.00 91.62 87 ILE A O 1
ATOM 693 N N . GLN A 1 88 ? -7.138 9.111 16.689 1.00 92.12 88 GLN A N 1
ATOM 694 C CA . GLN A 1 88 ? -6.278 9.898 17.572 1.00 92.12 88 GLN A CA 1
ATOM 695 C C . GLN A 1 88 ? -4.944 9.183 17.774 1.00 92.12 88 GLN A C 1
ATOM 697 O O . GLN A 1 88 ? -4.891 8.020 18.171 1.00 92.12 88 GLN A O 1
ATOM 702 N N . ARG A 1 89 ? -3.844 9.893 17.507 1.00 94.50 89 ARG A N 1
ATOM 703 C CA . ARG A 1 89 ? -2.491 9.412 17.790 1.00 94.50 89 ARG A CA 1
ATOM 704 C C . ARG A 1 89 ? -1.942 10.140 19.008 1.00 94.50 89 ARG A C 1
ATOM 706 O O . ARG A 1 89 ? -1.490 11.271 18.866 1.00 94.50 89 ARG A O 1
ATOM 713 N N . TYR A 1 90 ? -1.904 9.446 20.139 1.00 94.00 90 TYR A N 1
ATOM 714 C CA . TYR A 1 90 ? -1.273 9.924 21.366 1.00 94.00 90 TYR A CA 1
ATOM 715 C C . TYR A 1 90 ? 0.224 10.180 21.141 1.00 94.00 90 TYR A C 1
ATOM 717 O O . TYR A 1 90 ? 0.944 9.290 20.672 1.00 94.00 90 TYR A O 1
ATOM 725 N N . LYS A 1 91 ? 0.698 11.400 21.419 1.00 94.88 91 LYS A N 1
ATOM 726 C CA . LYS A 1 91 ? 2.127 11.764 21.332 1.00 94.88 91 LYS A CA 1
ATOM 727 C C . LYS A 1 91 ? 2.812 11.744 22.690 1.00 94.88 91 LYS A C 1
ATOM 729 O O . LYS A 1 91 ? 4.018 11.519 22.747 1.00 94.88 91 LYS A O 1
ATOM 734 N N . GLY A 1 92 ? 2.050 11.911 23.763 1.00 93.44 92 GLY A N 1
ATOM 735 C CA . GLY A 1 92 ? 2.499 11.719 2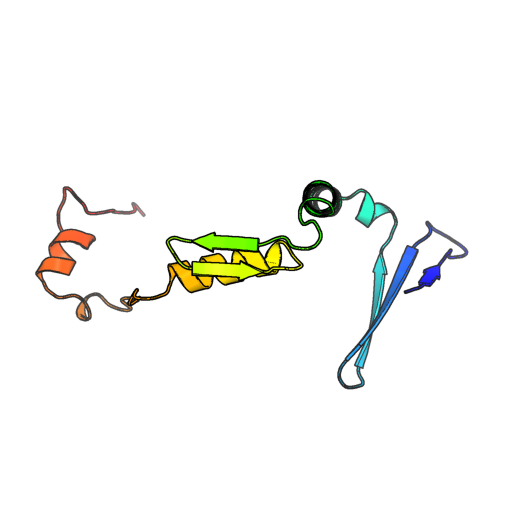5.133 1.00 93.44 92 GLY A CA 1
ATOM 736 C C . GLY A 1 92 ? 1.426 11.086 26.013 1.00 93.44 92 GLY A C 1
ATOM 737 O O . GLY A 1 92 ? 0.240 11.105 25.691 1.00 93.44 92 GLY A O 1
ATOM 738 N N . LEU A 1 93 ? 1.849 10.555 27.162 1.00 91.31 93 LEU A N 1
ATOM 739 C CA . LEU A 1 93 ? 0.939 9.935 28.134 1.00 91.31 93 LEU A CA 1
ATOM 740 C C . LEU A 1 93 ? -0.058 10.941 28.734 1.00 91.31 93 LEU A C 1
ATOM 742 O O . LEU A 1 93 ? -1.158 10.557 29.103 1.00 91.31 93 LEU A O 1
ATOM 746 N N . GLY A 1 94 ? 0.293 12.231 28.783 1.00 93.19 94 GLY A N 1
ATOM 747 C CA . GLY A 1 94 ? -0.593 13.294 29.276 1.00 93.19 94 GLY A CA 1
ATOM 748 C C . GLY A 1 94 ? -1.785 13.620 28.365 1.00 93.19 94 GLY A C 1
ATOM 749 O O . GLY A 1 94 ? -2.651 14.385 28.770 1.00 93.19 94 GLY A O 1
ATOM 750 N N . GLU A 1 95 ? -1.842 13.061 27.151 1.00 93.75 95 GLU A N 1
ATOM 751 C CA . GLU A 1 95 ? -3.012 13.164 26.262 1.00 93.75 95 GLU A CA 1
ATOM 752 C C . GLU A 1 95 ? -4.084 12.106 26.570 1.00 93.75 95 GLU A C 1
ATOM 754 O O . GLU A 1 95 ? -5.187 12.172 26.028 1.00 93.75 95 GLU A O 1
ATOM 759 N N . MET A 1 96 ? -3.755 11.117 27.407 1.00 95.12 96 MET A N 1
ATOM 760 C CA . MET A 1 96 ? -4.670 10.067 27.845 1.00 95.12 96 MET A CA 1
ATOM 761 C C . MET A 1 96 ? -5.356 10.483 29.141 1.00 95.12 96 MET A C 1
ATOM 763 O O . MET A 1 96 ? -4.732 11.060 30.034 1.00 95.12 96 MET A O 1
ATOM 767 N N . ASN A 1 97 ? -6.637 10.144 29.280 1.00 94.38 97 ASN A N 1
ATOM 768 C CA . ASN A 1 97 ? -7.281 10.232 30.587 1.00 94.38 97 ASN A CA 1
ATOM 769 C C . ASN A 1 97 ? -6.786 9.084 31.512 1.00 94.38 97 ASN A C 1
ATOM 771 O O . ASN A 1 97 ? -6.193 8.113 31.028 1.00 94.38 97 ASN A O 1
ATOM 775 N N . PRO A 1 98 ? -6.995 9.169 32.841 1.00 95.12 98 PRO A N 1
ATOM 776 C CA . PRO A 1 98 ? -6.470 8.171 33.779 1.00 95.12 98 PRO A CA 1
ATOM 777 C C . PRO A 1 98 ? -6.938 6.731 33.520 1.00 95.12 98 PRO A C 1
ATOM 779 O O . PRO A 1 98 ? -6.144 5.804 33.660 1.00 95.12 98 PRO A O 1
ATOM 782 N N . GLU A 1 99 ? -8.196 6.543 33.115 1.00 94.75 99 GLU A N 1
ATOM 783 C CA . GLU A 1 99 ? -8.761 5.221 32.804 1.00 94.75 99 GLU A CA 1
ATOM 784 C C . GLU A 1 99 ? -8.091 4.610 31.567 1.00 94.75 99 GLU A C 1
ATOM 786 O O . GLU A 1 99 ? -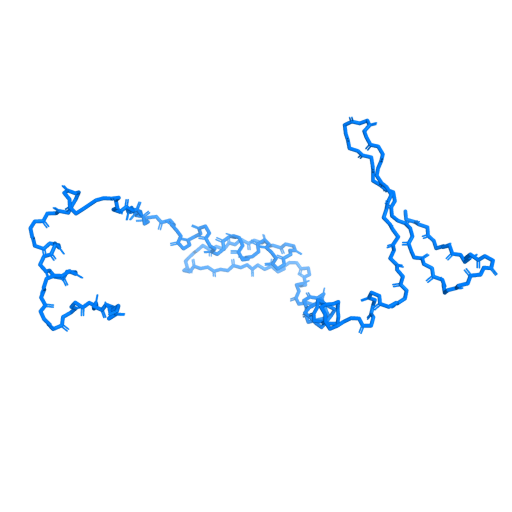7.602 3.484 31.613 1.00 94.75 99 GLU A O 1
ATOM 791 N N . GLN A 1 100 ? -7.944 5.396 30.495 1.00 93.69 100 GLN A N 1
ATOM 792 C CA . GLN A 1 100 ? -7.224 4.991 29.287 1.00 93.69 100 GLN A CA 1
ATOM 793 C C . GLN A 1 100 ? -5.772 4.623 29.592 1.00 93.69 100 GLN A C 1
ATOM 795 O O . GLN A 1 100 ? -5.281 3.615 29.087 1.00 93.69 100 GLN A O 1
ATOM 800 N N . LEU A 1 101 ? -5.070 5.413 30.410 1.00 94.81 101 LEU A N 1
ATOM 801 C CA . LEU A 1 101 ? -3.688 5.120 30.791 1.00 94.81 101 LEU A CA 1
ATOM 802 C C . LEU A 1 101 ? -3.586 3.805 31.579 1.00 94.81 101 LEU A C 1
ATOM 804 O O . LEU A 1 101 ? -2.689 2.997 31.314 1.00 94.81 101 LEU A O 1
ATOM 808 N N . TRP A 1 102 ? -4.502 3.574 32.525 1.00 94.69 102 TRP A N 1
ATOM 809 C CA . TRP A 1 102 ? -4.548 2.331 33.290 1.00 94.69 102 TRP A CA 1
ATOM 810 C C . TRP A 1 102 ? -4.763 1.123 32.377 1.00 94.69 102 TRP A C 1
ATOM 812 O O . TRP A 1 102 ? -3.931 0.213 32.374 1.00 94.69 102 TRP A O 1
ATOM 822 N N . ASP A 1 103 ? -5.802 1.161 31.544 1.00 94.00 103 ASP A N 1
ATOM 823 C CA . ASP A 1 103 ? -6.205 0.039 30.693 1.00 94.00 103 ASP A CA 1
ATOM 824 C C . ASP A 1 103 ? -5.202 -0.271 29.580 1.00 94.00 103 ASP A C 1
ATOM 826 O O . ASP A 1 103 ? -5.060 -1.427 29.183 1.00 94.00 103 ASP A O 1
ATOM 830 N N . THR A 1 104 ? -4.489 0.735 29.066 1.00 91.38 104 THR A N 1
ATOM 831 C CA . THR A 1 104 ? -3.581 0.547 27.919 1.00 91.38 104 THR A CA 1
ATOM 832 C C . THR A 1 104 ? -2.121 0.354 28.309 1.00 91.38 104 THR A C 1
ATOM 834 O O . THR A 1 104 ? -1.379 -0.291 27.567 1.00 91.38 104 THR A O 1
ATOM 837 N N . THR A 1 105 ? -1.685 0.917 29.441 1.00 91.94 105 THR A N 1
ATOM 838 C CA . THR A 1 105 ? -0.252 1.048 29.750 1.00 91.94 105 THR A CA 1
ATOM 839 C C . THR A 1 105 ? 0.132 0.438 31.099 1.00 91.94 105 THR A C 1
ATOM 841 O O . THR A 1 105 ? 1.201 -0.165 31.206 1.00 91.94 105 THR A O 1
ATOM 844 N N . VAL A 1 106 ? -0.701 0.574 32.138 1.00 93.00 106 VAL A N 1
ATOM 845 C CA . VAL A 1 106 ? -0.293 0.260 33.524 1.00 93.00 106 VAL A CA 1
ATOM 846 C C . VAL A 1 106 ? -0.780 -1.108 34.001 1.00 93.00 106 VAL A C 1
ATOM 848 O O . VAL A 1 106 ? -0.023 -1.807 34.685 1.00 93.00 106 VAL A O 1
ATOM 851 N N . ASN A 1 107 ? -2.005 -1.501 33.645 1.00 95.50 107 ASN A N 1
ATOM 852 C CA . ASN A 1 107 ? -2.638 -2.730 34.116 1.00 95.50 107 ASN A CA 1
ATOM 853 C C . ASN A 1 107 ? -1.783 -3.969 33.758 1.00 95.50 107 ASN A C 1
ATOM 855 O O . ASN A 1 107 ? -1.536 -4.213 32.577 1.00 95.50 107 ASN A O 1
ATOM 859 N N . PRO A 1 108 ? -1.334 -4.778 34.742 1.00 95.25 108 PRO A N 1
ATOM 860 C CA . PRO A 1 108 ? -0.540 -5.983 34.501 1.00 95.25 108 PRO A CA 1
ATOM 861 C C . PRO A 1 108 ? -1.152 -6.997 33.532 1.00 95.25 108 PRO A C 1
ATOM 863 O O . PRO A 1 108 ? -0.398 -7.736 32.904 1.00 95.25 108 PRO A O 1
ATOM 866 N N . GLU A 1 109 ? -2.479 -7.029 33.410 1.00 95.44 109 GLU A N 1
ATOM 867 C CA . GLU A 1 109 ? -3.200 -7.979 32.558 1.00 95.44 109 GLU A CA 1
ATOM 868 C C . GLU A 1 109 ? -3.209 -7.571 31.078 1.00 95.44 109 GLU A C 1
ATOM 870 O O . GLU A 1 109 ? -3.224 -8.433 30.201 1.00 95.44 109 GLU A O 1
ATOM 875 N N . THR A 1 110 ? -3.181 -6.268 30.782 1.00 94.00 110 THR A N 1
ATOM 876 C CA . THR A 1 110 ? -3.303 -5.733 29.413 1.00 94.00 110 THR A CA 1
ATOM 877 C C . THR A 1 110 ? -2.030 -5.058 28.907 1.00 94.00 110 THR A C 1
ATOM 879 O O . THR A 1 110 ? -1.857 -4.900 27.693 1.00 94.00 110 THR A O 1
ATOM 882 N N . ARG A 1 111 ? -1.119 -4.665 29.807 1.00 94.88 111 ARG A N 1
ATOM 883 C CA . ARG A 1 111 ? 0.106 -3.946 29.445 1.00 94.88 111 ARG A CA 1
ATOM 884 C C . ARG A 1 111 ? 1.027 -4.795 28.577 1.00 94.88 111 ARG A C 1
ATOM 886 O O . ARG A 1 111 ? 1.206 -5.994 28.788 1.00 94.88 111 ARG A O 1
ATOM 893 N N . ARG A 1 112 ? 1.709 -4.131 27.647 1.00 91.94 112 ARG A N 1
ATOM 894 C CA . ARG A 1 112 ? 2.787 -4.715 26.842 1.00 91.94 112 ARG A CA 1
ATOM 895 C C . ARG A 1 112 ? 4.105 -4.065 27.240 1.00 91.94 112 ARG A C 1
ATOM 897 O O . ARG A 1 112 ? 4.316 -2.890 26.961 1.00 91.94 112 ARG A O 1
ATOM 904 N N . LEU A 1 113 ? 4.978 -4.825 27.898 1.00 93.38 113 LEU A N 1
ATOM 905 C CA . LEU A 1 113 ? 6.320 -4.376 28.266 1.00 93.38 113 LEU A CA 1
ATOM 906 C C . LEU A 1 113 ? 7.346 -4.982 27.309 1.00 93.38 113 LEU A C 1
ATOM 908 O O . LEU A 1 113 ? 7.262 -6.159 26.967 1.00 93.38 113 LEU A O 1
ATOM 912 N N . MET A 1 114 ? 8.315 -4.173 26.892 1.00 93.00 114 MET A N 1
ATOM 913 C CA . MET A 1 114 ? 9.478 -4.625 26.135 1.00 93.00 114 MET A CA 1
ATOM 914 C C . MET A 1 114 ? 10.675 -4.663 27.081 1.00 93.00 114 MET A C 1
ATOM 916 O O . MET A 1 114 ? 10.948 -3.676 27.763 1.00 93.00 114 MET A O 1
ATOM 920 N N . GLN A 1 115 ? 11.362 -5.802 27.144 1.00 90.50 115 GLN A N 1
ATOM 921 C CA . GLN A 1 115 ? 12.609 -5.915 27.891 1.00 90.50 115 GLN A CA 1
ATOM 922 C C . GLN A 1 115 ? 13.746 -5.286 27.079 1.00 90.50 115 GLN A C 1
ATOM 924 O O . GLN A 1 115 ? 13.817 -5.483 25.864 1.00 90.50 115 GLN A O 1
ATOM 929 N N . VAL A 1 116 ? 14.607 -4.535 27.764 1.00 80.50 116 VAL A N 1
ATOM 930 C CA . VAL A 1 116 ? 15.829 -3.927 27.222 1.00 80.50 116 VAL A CA 1
ATOM 931 C C . VAL A 1 116 ? 17.062 -4.520 27.881 1.00 80.50 116 VAL A C 1
ATOM 933 O O . VAL A 1 116 ? 16.945 -4.949 29.053 1.00 80.50 116 VAL A O 1
#

Foldseek 3Di:
DDWDDDPDDAIWDWDWDADPNDIDIDIHGPVNCVDPVVVVVVVVCVVFVPPDDPQDWEDDDPDIDTDDGPVVNVVVVVVVVCPPDDDDDDPDPVVDDPVRCCQEDNPPVHHDDDDD

Sequence (116 aa):
VALETPDEGDPQIVIGREHHGVQATKSLHQSFFRSPEYQRIAEIGAELKDLIEPSAYVTRGNEQRDVETFSEAIDWLMEQAKKGQSIQRYKGLGEMNPEQLWDTTVNPETRRLMQV

Nearest PDB structures (foldseek):
  4tma-assem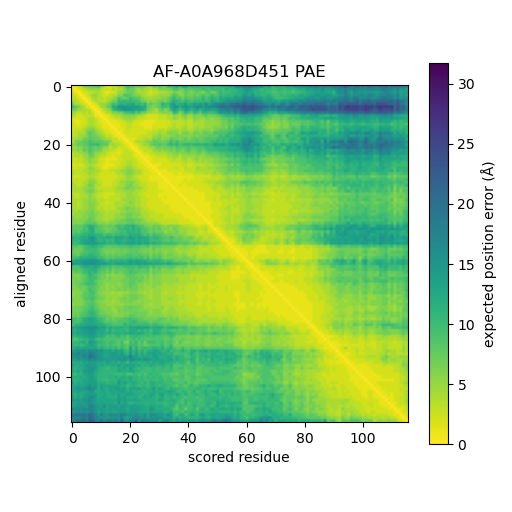bly2_F  TM=8.774E-01  e=1.334E-07  Escherichia coli str. K-12 substr. MC4100
  8qqu-assembly1_D  TM=9.015E-01  e=3.232E-07  Escherichia coli
  9gbv-assembly1_D  TM=8.648E-01  e=3.034E-07  Escherichia coli
  8qdx-assembly1_B  TM=9.173E-01  e=8.882E-07  Escherichia coli
  9ggq-assembly1_D  TM=8.797E-01  e=1.144E-06  Escherichia coli